Protein AF-A0A928SVF1-F1 (afdb_monomer_lite)

Structure (mmCIF, N/CA/C/O backbone):
data_AF-A0A928SVF1-F1
#
_entry.id   AF-A0A928SVF1-F1
#
loop_
_atom_site.group_PDB
_atom_site.id
_atom_site.type_symbol
_atom_site.label_atom_id
_atom_site.label_alt_id
_atom_site.label_comp_id
_atom_site.label_asym_id
_atom_site.label_entity_id
_atom_site.label_seq_id
_atom_site.pdbx_PDB_ins_code
_atom_site.Cartn_x
_atom_site.Cartn_y
_atom_site.Cartn_z
_atom_site.occupancy
_atom_site.B_iso_or_equiv
_atom_site.auth_seq_id
_atom_site.auth_comp_id
_atom_site.auth_asym_id
_atom_site.auth_atom_id
_atom_site.pdbx_PDB_model_num
ATOM 1 N N . MET A 1 1 ? 0.040 15.333 4.523 1.00 85.06 1 MET A N 1
ATOM 2 C CA . MET A 1 1 ? -0.956 16.412 4.311 1.00 85.06 1 MET A CA 1
ATOM 3 C C . MET A 1 1 ? -2.243 16.010 5.011 1.00 85.06 1 MET A C 1
ATOM 5 O O . MET A 1 1 ? -2.575 14.832 4.958 1.00 85.06 1 MET A O 1
ATOM 9 N N . ARG A 1 2 ? -2.937 16.929 5.692 1.00 90.38 2 ARG A N 1
ATOM 10 C CA . ARG A 1 2 ? -4.259 16.643 6.266 1.00 90.38 2 ARG A CA 1
ATOM 11 C C . ARG A 1 2 ? -5.323 17.074 5.262 1.00 90.38 2 ARG A C 1
ATOM 13 O O . ARG A 1 2 ? -5.349 18.235 4.874 1.00 90.38 2 ARG A O 1
ATOM 20 N N . THR A 1 3 ? -6.176 16.138 4.866 1.00 92.94 3 THR A N 1
ATOM 21 C CA . THR A 1 3 ? -7.187 16.341 3.823 1.00 92.94 3 THR A CA 1
ATOM 22 C C . THR A 1 3 ? -8.469 15.635 4.232 1.00 92.94 3 THR A C 1
ATOM 24 O O . THR A 1 3 ? -8.414 14.559 4.826 1.00 92.94 3 THR A O 1
ATOM 27 N N . THR A 1 4 ? -9.615 16.215 3.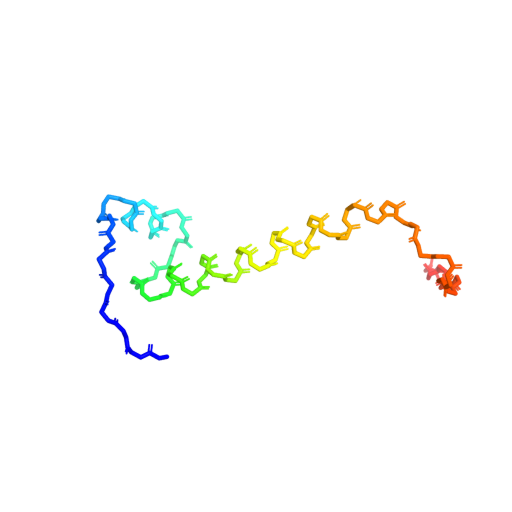893 1.00 94.31 4 THR A N 1
ATOM 28 C CA . THR A 1 4 ? -10.916 15.554 4.033 1.00 94.31 4 THR A CA 1
ATOM 29 C C . THR A 1 4 ? -11.267 14.901 2.703 1.00 94.31 4 THR A C 1
ATOM 31 O O . THR A 1 4 ? -11.283 15.574 1.676 1.00 94.31 4 THR A O 1
ATOM 34 N N . LEU A 1 5 ? -11.516 13.592 2.709 1.00 92.00 5 LEU A N 1
ATOM 35 C CA . LEU A 1 5 ? -11.832 12.806 1.515 1.00 92.00 5 LEU A CA 1
ATOM 36 C C . LEU A 1 5 ? -13.167 12.093 1.719 1.00 92.00 5 LEU A C 1
ATOM 38 O O . LEU A 1 5 ? -13.426 11.584 2.809 1.00 92.00 5 LEU A O 1
ATOM 42 N N . ASN A 1 6 ? -13.982 12.025 0.668 1.00 95.69 6 ASN A N 1
ATOM 43 C CA . ASN A 1 6 ? -15.144 11.145 0.641 1.00 95.69 6 ASN A CA 1
ATOM 44 C C . ASN A 1 6 ? -14.717 9.792 0.056 1.00 95.69 6 ASN A C 1
ATOM 46 O O . ASN A 1 6 ? -14.222 9.741 -1.070 1.00 95.69 6 ASN A O 1
ATOM 50 N N . LEU A 1 7 ? -14.853 8.722 0.835 1.00 94.50 7 LEU A N 1
ATOM 51 C CA . LEU A 1 7 ? -14.400 7.376 0.487 1.00 94.50 7 LEU A CA 1
ATOM 52 C C . LEU A 1 7 ? -15.524 6.378 0.743 1.00 94.50 7 LEU A C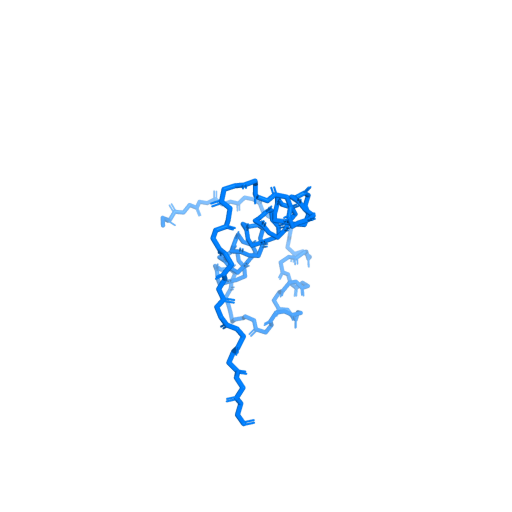 1
ATOM 54 O O . LEU A 1 7 ? -16.290 6.533 1.690 1.00 94.50 7 LEU A O 1
ATOM 58 N N . ASP A 1 8 ? -15.570 5.319 -0.061 1.00 96.62 8 ASP A N 1
ATOM 59 C CA . ASP A 1 8 ? -16.466 4.197 0.202 1.00 96.62 8 ASP A CA 1
ATOM 60 C C . ASP A 1 8 ? -16.024 3.457 1.476 1.00 96.62 8 ASP A C 1
ATOM 62 O O . ASP A 1 8 ? -14.960 2.832 1.544 1.00 96.62 8 ASP A O 1
ATOM 66 N N . ASP A 1 9 ? -16.870 3.517 2.499 1.00 95.38 9 ASP A N 1
ATOM 67 C CA . ASP A 1 9 ? -16.638 2.887 3.790 1.00 95.38 9 ASP A CA 1
ATOM 68 C C . ASP A 1 9 ? -16.538 1.353 3.717 1.00 95.38 9 ASP A C 1
ATOM 70 O O . ASP A 1 9 ? -15.799 0.751 4.505 1.00 95.38 9 ASP A O 1
ATOM 74 N N . GLN A 1 10 ? -17.254 0.698 2.795 1.00 97.50 10 GLN A N 1
ATOM 75 C CA . GLN A 1 10 ? -17.138 -0.751 2.594 1.00 97.50 10 GLN A CA 1
ATOM 76 C C . GLN A 1 10 ? -15.748 -1.100 2.067 1.00 97.50 10 GLN A C 1
ATOM 78 O O . GLN A 1 10 ? -15.091 -2.000 2.603 1.00 97.50 10 GLN A O 1
ATOM 83 N N . LEU A 1 11 ? -15.276 -0.350 1.068 1.00 97.00 11 LEU A N 1
ATOM 84 C CA . LEU A 1 11 ? -13.951 -0.533 0.485 1.00 97.00 11 LEU A CA 1
ATOM 85 C C . LEU A 1 11 ? -12.853 -0.309 1.529 1.00 97.00 11 LE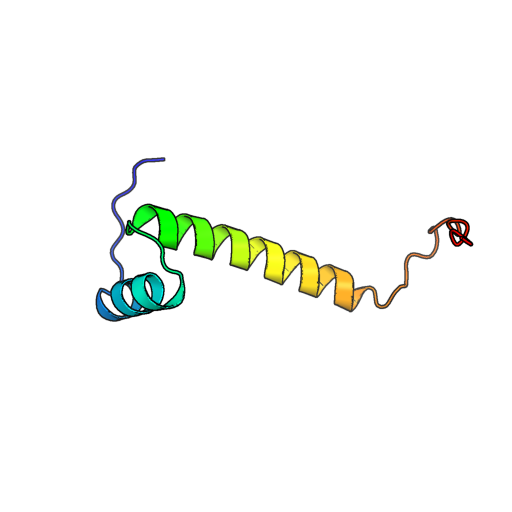U A C 1
ATOM 87 O O . LEU A 1 11 ? -11.949 -1.133 1.651 1.00 97.00 11 LEU A O 1
ATOM 91 N N . VAL A 1 12 ? -12.954 0.752 2.335 1.00 96.56 12 VAL A N 1
ATOM 92 C CA . VAL A 1 12 ? -11.978 1.038 3.398 1.00 96.56 12 VAL A CA 1
ATOM 93 C C . VAL A 1 12 ? -11.952 -0.079 4.443 1.00 96.56 12 VAL A C 1
ATOM 95 O O . VAL A 1 12 ? -10.874 -0.509 4.851 1.00 96.56 12 VAL A O 1
ATOM 98 N N . ARG A 1 13 ? -13.111 -0.609 4.856 1.00 96.94 13 ARG A N 1
ATOM 99 C CA . ARG A 1 13 ? -13.168 -1.748 5.792 1.00 96.94 13 ARG A CA 1
ATOM 100 C C . ARG A 1 13 ? -12.564 -3.020 5.213 1.00 96.94 13 ARG A C 1
ATOM 102 O O . ARG A 1 13 ? -11.927 -3.782 5.940 1.00 96.94 13 ARG A O 1
ATOM 109 N N . LEU A 1 14 ? -12.800 -3.291 3.934 1.00 97.69 14 LEU A N 1
ATOM 110 C CA . LEU A 1 14 ? -12.203 -4.438 3.261 1.00 97.69 14 LEU A CA 1
ATOM 111 C C . LEU A 1 14 ? -10.682 -4.276 3.174 1.00 97.69 14 LEU A C 1
ATOM 113 O O . LEU A 1 14 ? -9.953 -5.196 3.530 1.00 97.69 14 LEU A O 1
ATOM 117 N N . ALA A 1 15 ? -10.212 -3.088 2.797 1.00 97.12 15 ALA A N 1
ATOM 118 C CA . ALA A 1 15 ? -8.795 -2.778 2.698 1.00 97.12 15 ALA A CA 1
ATOM 119 C C . ALA A 1 15 ? -8.080 -2.844 4.057 1.00 97.12 15 ALA A C 1
ATOM 121 O O . ALA A 1 15 ? -6.995 -3.413 4.131 1.00 97.12 15 ALA A O 1
ATOM 122 N N . LEU A 1 16 ? -8.687 -2.351 5.143 1.00 97.19 16 LEU A N 1
ATOM 123 C CA . LEU A 1 16 ? -8.156 -2.500 6.507 1.00 97.19 16 LEU A CA 1
ATOM 124 C C . LEU A 1 16 ? -7.970 -3.976 6.879 1.00 97.19 16 LEU A C 1
ATOM 126 O O . LEU A 1 16 ? -6.893 -4.376 7.310 1.00 97.19 16 LEU A O 1
ATOM 130 N N . ARG A 1 17 ? -8.999 -4.802 6.652 1.00 97.00 17 ARG A N 1
ATOM 131 C CA . ARG A 1 17 ? -8.939 -6.244 6.941 1.00 97.00 17 ARG A CA 1
ATOM 132 C C . ARG A 1 17 ? -7.902 -6.971 6.086 1.00 97.00 17 ARG A C 1
ATOM 134 O O . ARG A 1 17 ? -7.198 -7.827 6.602 1.00 97.00 17 ARG A O 1
ATOM 141 N N . ALA A 1 18 ? -7.809 -6.630 4.802 1.00 97.06 18 ALA A N 1
ATOM 142 C CA . ALA A 1 18 ? -6.895 -7.279 3.867 1.00 97.06 18 ALA A CA 1
ATOM 143 C C . ALA A 1 18 ? -5.428 -6.862 4.066 1.00 97.06 18 ALA A C 1
ATOM 145 O O . ALA A 1 18 ? -4.532 -7.678 3.885 1.00 97.06 18 ALA A O 1
ATOM 146 N N . SER A 1 19 ? -5.178 -5.599 4.423 1.00 95.00 19 SER A N 1
ATOM 147 C CA . SER A 1 19 ? -3.820 -5.067 4.608 1.00 95.00 19 SER A CA 1
ATOM 148 C C . SER A 1 19 ? -3.266 -5.252 6.020 1.00 95.00 19 SER A C 1
ATOM 150 O O . SER A 1 19 ? -2.058 -5.156 6.206 1.00 95.00 19 SER A O 1
ATOM 152 N N . GLY A 1 20 ? -4.126 -5.472 7.021 1.00 95.56 20 GLY A N 1
ATOM 153 C CA . GLY A 1 20 ? -3.725 -5.492 8.432 1.00 95.56 20 GLY A CA 1
ATOM 154 C C . GLY A 1 20 ? -3.383 -4.109 9.002 1.00 95.56 20 GLY A C 1
ATOM 155 O O . GLY A 1 20 ? -2.920 -4.013 10.139 1.00 95.56 20 GLY A O 1
ATOM 156 N N . ALA A 1 21 ? -3.611 -3.039 8.235 1.00 96.00 21 ALA A N 1
ATOM 157 C CA . ALA A 1 21 ? -3.395 -1.670 8.678 1.00 96.00 21 ALA A CA 1
ATOM 158 C C . ALA A 1 21 ? -4.342 -1.304 9.829 1.00 96.00 21 ALA A C 1
ATOM 160 O O . ALA A 1 21 ? -5.503 -1.719 9.879 1.00 96.00 21 ALA A O 1
ATOM 161 N N . LYS A 1 22 ? -3.853 -0.475 10.749 1.00 94.81 22 LYS A N 1
ATOM 162 C CA . LYS A 1 22 ? -4.580 -0.088 11.965 1.00 94.81 22 LYS A CA 1
ATOM 163 C C . LYS A 1 22 ? -5.469 1.129 11.747 1.00 94.81 22 LYS A C 1
ATOM 165 O O . LYS A 1 22 ? -6.413 1.346 12.503 1.00 94.81 22 LYS A O 1
ATOM 170 N N . THR A 1 23 ? -5.163 1.949 10.742 1.00 95.81 23 THR A N 1
ATOM 171 C CA . THR A 1 23 ? -5.842 3.232 10.519 1.00 95.81 23 THR A CA 1
ATOM 172 C C . THR A 1 23 ? -6.226 3.443 9.058 1.00 95.81 23 THR A C 1
ATOM 174 O O . THR A 1 23 ? -5.584 2.924 8.146 1.00 95.81 23 THR A O 1
ATOM 177 N N . LYS A 1 24 ? -7.262 4.263 8.819 1.00 94.38 24 LYS A N 1
ATOM 178 C CA . LYS A 1 24 ? -7.674 4.649 7.457 1.00 94.38 24 LYS A CA 1
ATOM 179 C C . LYS A 1 24 ? -6.529 5.334 6.696 1.00 94.38 24 LYS A C 1
ATOM 181 O O . LYS A 1 24 ? -6.340 5.064 5.517 1.00 94.38 24 LYS A O 1
ATOM 186 N N . THR A 1 25 ? -5.752 6.184 7.371 1.00 95.38 25 THR A N 1
ATOM 187 C CA . THR A 1 25 ? -4.601 6.880 6.775 1.00 95.38 25 THR A CA 1
ATOM 188 C C . THR A 1 25 ? -3.537 5.902 6.296 1.00 95.38 25 THR A C 1
ATOM 190 O O . THR A 1 25 ? -3.076 6.016 5.167 1.00 95.38 25 THR A O 1
ATOM 193 N N . GLU A 1 26 ? -3.198 4.907 7.116 1.00 96.12 26 GLU A N 1
ATOM 194 C CA . GLU A 1 26 ? -2.205 3.887 6.768 1.00 96.12 26 GLU A CA 1
ATOM 195 C C . GLU A 1 26 ? -2.632 3.074 5.537 1.00 96.12 26 GLU A C 1
ATOM 197 O O . GLU A 1 26 ? -1.825 2.855 4.637 1.00 96.12 26 GLU A O 1
ATOM 202 N N . VAL A 1 27 ? -3.917 2.715 5.430 1.00 96.88 27 VAL A N 1
ATOM 203 C CA . VAL A 1 27 ? -4.465 2.067 4.224 1.00 96.88 27 VAL A CA 1
ATOM 204 C C . VAL A 1 27 ? -4.308 2.943 2.987 1.00 96.88 27 VAL A C 1
ATOM 206 O O . VAL A 1 27 ? -3.929 2.450 1.926 1.00 96.88 27 VAL A O 1
ATOM 209 N N . ILE A 1 28 ? -4.612 4.236 3.108 1.00 95.50 28 ILE A N 1
ATOM 210 C CA . ILE A 1 28 ? -4.526 5.176 1.987 1.00 95.50 28 ILE A CA 1
ATOM 211 C C . ILE A 1 28 ? -3.068 5.334 1.545 1.00 95.50 28 ILE A C 1
ATOM 213 O O . ILE A 1 28 ? -2.776 5.225 0.356 1.00 95.50 28 ILE A O 1
ATOM 217 N N . GLU A 1 29 ? -2.141 5.536 2.481 1.00 95.94 29 GLU A N 1
ATOM 218 C CA . GLU A 1 29 ? -0.711 5.642 2.176 1.00 95.94 29 GLU A CA 1
ATOM 219 C C . GLU A 1 29 ? -0.166 4.364 1.535 1.00 95.94 29 GLU A C 1
ATOM 221 O O . GLU A 1 29 ? 0.559 4.437 0.540 1.00 95.94 29 GLU A O 1
ATOM 226 N N . LEU A 1 30 ? -0.552 3.196 2.055 1.00 96.88 30 LEU A N 1
ATOM 227 C CA . LEU A 1 30 ? -0.182 1.907 1.482 1.00 96.88 30 LEU A CA 1
ATOM 228 C C . LEU A 1 30 ? -0.716 1.765 0.051 1.00 96.88 30 LEU A C 1
ATOM 230 O O . LEU A 1 30 ? 0.036 1.402 -0.852 1.00 96.88 30 LEU A O 1
ATOM 234 N N . GLY A 1 31 ? -1.987 2.099 -0.177 1.00 96.31 31 GLY A N 1
ATOM 235 C CA . GLY A 1 31 ? -2.605 2.055 -1.501 1.00 96.31 31 GLY A CA 1
ATOM 236 C C . GLY A 1 31 ? -1.896 2.959 -2.512 1.00 96.31 31 GLY A C 1
ATOM 237 O O . GLY A 1 31 ? -1.638 2.539 -3.641 1.00 96.31 31 GLY A O 1
ATOM 238 N N . LEU A 1 32 ? -1.513 4.170 -2.100 1.00 96.56 32 LEU A N 1
ATOM 239 C CA . LEU A 1 32 ? -0.768 5.103 -2.948 1.00 96.56 32 LEU A CA 1
ATOM 240 C C . LEU A 1 32 ? 0.628 4.573 -3.297 1.00 96.56 32 LEU A C 1
ATOM 242 O O . LEU A 1 32 ? 1.021 4.619 -4.463 1.00 96.56 32 LEU A O 1
ATOM 246 N N . ARG A 1 33 ? 1.363 4.020 -2.322 1.00 97.25 33 ARG A N 1
ATOM 247 C CA . ARG A 1 33 ? 2.674 3.396 -2.577 1.00 97.25 33 ARG A CA 1
ATOM 248 C C . ARG A 1 33 ? 2.553 2.226 -3.549 1.00 97.25 33 ARG A C 1
ATOM 250 O O . ARG A 1 33 ? 3.290 2.173 -4.530 1.00 97.25 33 ARG A O 1
ATOM 257 N N . LEU A 1 34 ? 1.579 1.341 -3.331 1.00 97.19 34 LEU A N 1
ATOM 258 C CA . LEU A 1 34 ? 1.327 0.194 -4.205 1.00 97.19 34 LEU A CA 1
ATOM 259 C C . LEU A 1 34 ? 0.974 0.617 -5.635 1.00 97.19 34 LEU A C 1
ATOM 261 O O . LEU A 1 34 ? 1.398 -0.041 -6.585 1.00 97.19 34 LEU A O 1
ATOM 265 N N . LEU A 1 35 ? 0.234 1.716 -5.809 1.00 97.62 35 LEU A N 1
ATOM 266 C CA . LEU A 1 35 ? -0.076 2.252 -7.132 1.00 97.62 35 LEU A CA 1
ATOM 267 C C . LEU A 1 35 ? 1.196 2.712 -7.857 1.00 97.62 35 LEU A C 1
ATOM 269 O O . LEU A 1 35 ? 1.410 2.338 -9.009 1.00 97.62 35 LEU A O 1
ATOM 273 N N . VAL A 1 36 ? 2.069 3.459 -7.175 1.00 96.88 36 VAL A N 1
ATOM 274 C CA . VAL A 1 36 ? 3.353 3.906 -7.741 1.00 96.88 36 VAL A CA 1
ATOM 275 C C . VAL A 1 36 ? 4.239 2.713 -8.100 1.00 96.88 36 VAL A C 1
ATOM 277 O O . VAL A 1 36 ? 4.761 2.646 -9.214 1.00 96.88 36 VAL A O 1
ATOM 280 N N . GLU A 1 37 ? 4.369 1.738 -7.201 1.00 96.94 37 GLU A N 1
ATOM 281 C CA . GLU A 1 37 ? 5.149 0.523 -7.452 1.00 96.94 37 GLU A CA 1
ATOM 282 C C . GLU A 1 37 ? 4.609 -0.278 -8.637 1.00 96.94 37 GLU A C 1
ATOM 284 O O . GLU A 1 37 ? 5.382 -0.749 -9.472 1.00 96.94 37 GLU A O 1
ATOM 289 N N . ARG A 1 38 ? 3.285 -0.432 -8.737 1.00 96.94 38 ARG A N 1
ATOM 290 C CA . ARG A 1 38 ? 2.635 -1.134 -9.849 1.00 96.94 38 ARG A CA 1
ATOM 291 C C . ARG A 1 38 ? 2.949 -0.467 -11.184 1.00 96.94 38 ARG A C 1
ATOM 293 O O . ARG A 1 38 ? 3.276 -1.160 -12.147 1.00 96.94 38 ARG A O 1
ATOM 300 N N . GLU A 1 39 ? 2.867 0.856 -11.246 1.00 96.50 39 GLU A N 1
ATOM 301 C CA . GLU A 1 39 ? 3.172 1.619 -12.456 1.00 96.50 39 GLU A CA 1
ATOM 302 C C . GLU A 1 39 ? 4.656 1.532 -12.827 1.00 96.50 39 GLU A C 1
ATOM 304 O O . GLU A 1 39 ? 4.991 1.330 -13.997 1.00 96.50 39 GLU A O 1
ATOM 309 N N . ALA A 1 40 ? 5.547 1.606 -11.835 1.00 93.25 40 ALA A N 1
ATOM 310 C CA . ALA A 1 40 ? 6.978 1.412 -12.038 1.00 93.25 40 ALA A CA 1
ATOM 311 C C . ALA A 1 40 ? 7.277 0.009 -12.587 1.00 93.25 40 ALA A C 1
ATOM 313 O O . ALA A 1 40 ? 7.952 -0.118 -13.609 1.00 93.25 40 ALA A O 1
ATOM 314 N N . ARG A 1 41 ? 6.703 -1.042 -11.982 1.00 92.88 41 ARG A N 1
ATOM 315 C CA . ARG A 1 41 ? 6.817 -2.425 -12.474 1.00 92.88 41 ARG A CA 1
ATOM 316 C C . ARG A 1 41 ? 6.297 -2.550 -13.903 1.00 92.88 41 ARG A C 1
ATOM 318 O O . ARG A 1 41 ? 6.989 -3.128 -14.730 1.00 92.88 41 ARG A O 1
ATOM 325 N N . ARG A 1 42 ? 5.139 -1.960 -14.230 1.00 92.06 42 ARG A N 1
ATOM 326 C CA . ARG A 1 42 ? 4.592 -1.988 -15.599 1.00 92.06 42 ARG A CA 1
ATOM 327 C C . ARG A 1 42 ? 5.561 -1.375 -16.610 1.00 92.06 42 ARG A C 1
ATOM 329 O O . ARG A 1 42 ? 5.786 -1.965 -17.663 1.00 92.06 42 ARG A O 1
ATOM 336 N N . ARG A 1 43 ? 6.142 -0.212 -16.295 1.00 89.88 43 ARG A N 1
ATOM 337 C CA . ARG A 1 43 ? 7.132 0.456 -17.159 1.00 89.88 43 ARG A CA 1
ATOM 338 C C . ARG A 1 43 ? 8.393 -0.392 -17.331 1.00 89.88 43 ARG A C 1
ATOM 340 O O . ARG A 1 43 ? 8.866 -0.541 -18.451 1.00 89.88 43 ARG A O 1
ATOM 347 N N . LEU A 1 44 ? 8.889 -0.995 -16.251 1.00 88.75 44 LEU A N 1
ATOM 348 C CA . LEU A 1 44 ? 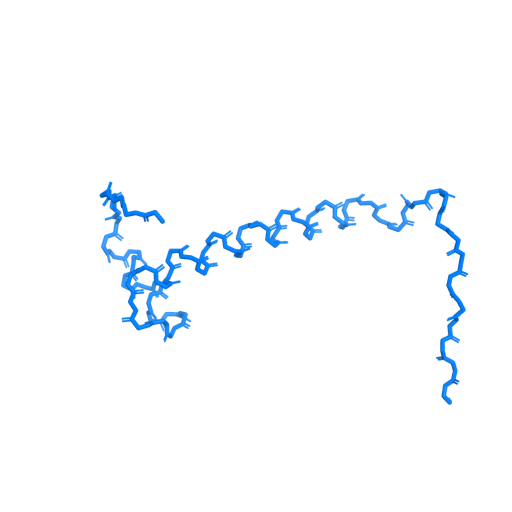10.051 -1.886 -16.295 1.00 88.75 44 LEU A CA 1
ATOM 349 C C . LEU A 1 44 ? 9.785 -3.150 -17.122 1.00 88.75 44 LEU A C 1
ATOM 351 O O . LEU A 1 44 ? 10.602 -3.517 -17.960 1.00 88.75 44 LEU A O 1
ATOM 355 N N . SER A 1 45 ? 8.628 -3.791 -16.948 1.00 88.06 45 SER A N 1
ATOM 356 C CA . SER A 1 45 ? 8.241 -4.955 -17.751 1.00 88.06 45 SER A CA 1
ATOM 357 C C . SER A 1 45 ? 8.113 -4.615 -19.238 1.00 88.06 45 SER A C 1
ATOM 359 O O . SER A 1 45 ? 8.518 -5.418 -20.074 1.00 88.06 45 SER A O 1
ATOM 361 N N . ALA A 1 46 ? 7.612 -3.422 -19.579 1.00 87.62 46 ALA A N 1
ATOM 362 C CA . ALA A 1 46 ? 7.489 -2.971 -20.966 1.00 87.62 46 ALA A CA 1
ATOM 363 C C . ALA A 1 46 ? 8.845 -2.788 -21.672 1.00 87.62 46 ALA A C 1
ATOM 365 O O . ALA A 1 46 ? 8.929 -2.977 -22.886 1.00 87.62 46 ALA A O 1
ATOM 366 N N . LEU A 1 47 ? 9.915 -2.478 -20.927 1.00 85.81 47 LEU A N 1
ATOM 367 C CA . LEU A 1 47 ? 11.267 -2.423 -21.487 1.00 85.81 47 LEU A CA 1
ATOM 368 C C . LEU A 1 47 ? 11.719 -3.797 -21.999 1.00 85.81 47 LEU A C 1
ATOM 370 O O . LEU A 1 47 ? 12.507 -3.851 -22.934 1.00 85.81 47 LEU A O 1
ATOM 374 N N . ALA A 1 48 ? 11.211 -4.907 -21.449 1.00 79.81 48 ALA A N 1
ATOM 375 C CA . ALA A 1 48 ? 11.572 -6.269 -21.862 1.00 79.81 48 ALA A CA 1
ATOM 376 C C . ALA A 1 48 ? 13.099 -6.507 -21.928 1.00 79.81 48 ALA A C 1
ATOM 378 O O . ALA A 1 48 ? 13.592 -7.205 -22.809 1.00 79.81 48 ALA A O 1
ATOM 379 N N . GLY A 1 49 ? 13.864 -5.872 -21.031 1.00 72.81 49 GLY A N 1
ATOM 380 C CA . GLY A 1 49 ? 15.331 -5.929 -21.034 1.00 72.81 49 GLY A CA 1
ATOM 381 C C . GLY A 1 49 ? 16.012 -5.115 -22.143 1.00 72.81 49 GLY A C 1
ATOM 382 O O . GLY A 1 49 ? 17.229 -5.168 -22.271 1.00 72.81 49 GLY A O 1
ATOM 383 N N . ARG A 1 50 ? 15.261 -4.338 -22.929 1.00 69.44 50 ARG A N 1
ATOM 384 C CA . ARG A 1 50 ? 15.788 -3.427 -23.949 1.00 69.44 50 ARG A CA 1
ATOM 385 C C . ARG A 1 50 ? 16.206 -2.110 -23.301 1.00 69.44 50 ARG A C 1
ATOM 387 O O . ARG A 1 50 ? 15.485 -1.120 -23.372 1.00 69.44 50 ARG A O 1
ATOM 394 N N . LEU A 1 51 ? 17.371 -2.111 -22.659 1.00 73.94 51 LEU A N 1
ATOM 395 C CA . LEU A 1 51 ? 18.180 -0.899 -22.537 1.00 73.94 51 LEU A CA 1
ATOM 396 C C . LEU A 1 51 ? 19.382 -1.074 -23.479 1.00 73.94 51 LEU A C 1
ATOM 398 O O . LEU A 1 51 ? 20.244 -1.895 -23.172 1.00 73.94 51 LEU A O 1
ATOM 402 N N . PRO A 1 52 ? 19.422 -0.374 -24.629 1.00 67.81 52 PRO A N 1
ATOM 403 C CA . PRO A 1 52 ? 20.502 -0.528 -25.609 1.00 67.81 52 PRO A CA 1
ATOM 404 C C . PRO A 1 52 ? 21.873 -0.133 -25.045 1.00 67.81 52 PRO A C 1
ATOM 406 O O . PRO A 1 52 ? 22.868 -0.742 -25.415 1.00 67.81 52 PRO A O 1
ATOM 409 N N . ASP A 1 53 ? 21.898 0.799 -24.090 1.00 79.56 53 ASP A N 1
ATOM 410 C CA . ASP A 1 53 ? 23.123 1.300 -23.456 1.00 79.56 53 ASP A CA 1
ATOM 411 C C . ASP A 1 53 ? 23.378 0.661 -22.076 1.00 79.56 53 ASP A C 1
ATOM 413 O O . ASP A 1 53 ? 24.081 1.227 -21.238 1.00 79.56 53 ASP A O 1
ATOM 417 N N . LEU A 1 54 ? 22.756 -0.490 -21.777 1.00 78.50 54 LEU A N 1
ATOM 418 C CA . LEU A 1 54 ? 23.020 -1.181 -20.516 1.00 78.50 54 LEU A CA 1
ATOM 419 C C . LEU A 1 54 ? 24.37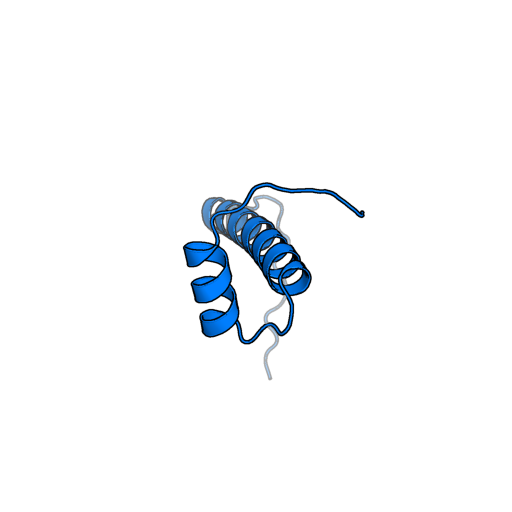6 -1.890 -20.589 1.00 78.50 54 LEU A C 1
ATOM 421 O O . LEU A 1 54 ? 24.511 -2.921 -21.247 1.00 78.50 54 LEU A O 1
ATOM 425 N N . GLU A 1 55 ? 25.359 -1.381 -19.854 1.00 80.25 55 GLU A N 1
ATOM 426 C CA . GLU A 1 55 ? 26.623 -2.090 -19.654 1.00 80.25 55 GLU A CA 1
ATOM 427 C C . GLU A 1 55 ? 26.371 -3.452 -18.966 1.00 80.25 55 GLU A C 1
ATOM 429 O O . GLU A 1 55 ? 25.663 -3.515 -17.948 1.00 80.25 55 GLU A O 1
ATOM 434 N N . PRO A 1 56 ? 26.927 -4.565 -19.484 1.00 79.06 56 PRO A N 1
ATOM 435 C CA . PRO A 1 56 ? 26.762 -5.875 -18.876 1.00 79.06 56 PRO A CA 1
ATOM 436 C C . PRO A 1 56 ? 27.363 -5.890 -17.467 1.00 79.06 56 PRO A C 1
ATOM 438 O O . PRO A 1 56 ? 28.574 -5.781 -17.277 1.00 79.06 56 PRO A O 1
ATOM 441 N N . THR A 1 57 ? 26.519 -6.077 -16.453 1.00 80.44 57 THR A N 1
ATOM 442 C CA . THR A 1 57 ? 26.994 -6.245 -15.077 1.00 80.44 57 THR A CA 1
ATOM 443 C C . THR A 1 57 ? 27.527 -7.671 -14.873 1.00 80.44 57 THR A C 1
ATOM 445 O O . THR A 1 57 ? 26.855 -8.641 -15.242 1.00 80.44 57 THR A O 1
ATOM 448 N N . PRO A 1 58 ? 28.733 -7.849 -14.297 1.00 86.25 58 PRO A N 1
ATOM 449 C CA . PRO A 1 58 ? 29.315 -9.170 -14.099 1.00 86.25 58 PRO A CA 1
ATOM 450 C C . PRO A 1 58 ? 28.439 -10.016 -13.172 1.00 86.25 58 PRO A C 1
ATOM 452 O O . PRO A 1 58 ? 28.018 -9.593 -12.094 1.00 86.25 58 PRO A O 1
ATOM 455 N N . ARG A 1 59 ? 28.161 -11.251 -13.596 1.00 85.56 59 ARG A N 1
ATOM 456 C CA . ARG A 1 59 ? 27.346 -12.194 -12.827 1.00 85.56 59 ARG A CA 1
ATOM 457 C C . ARG A 1 59 ? 28.140 -12.633 -11.595 1.00 85.56 59 ARG A C 1
ATOM 459 O O . ARG A 1 59 ? 29.188 -13.261 -11.740 1.00 85.56 59 ARG A O 1
ATOM 466 N N . ARG A 1 60 ? 27.652 -12.330 -10.388 1.00 88.81 60 ARG A N 1
ATOM 467 C CA . ARG A 1 60 ? 28.276 -12.797 -9.139 1.00 88.81 60 ARG A CA 1
ATOM 468 C C . ARG A 1 60 ? 28.255 -14.330 -9.109 1.00 88.81 60 ARG A C 1
ATOM 470 O O . ARG A 1 60 ? 27.191 -14.928 -8.978 1.00 88.81 60 ARG A O 1
ATOM 477 N N . ARG A 1 61 ? 29.428 -14.947 -9.260 1.00 84.88 61 ARG A N 1
ATOM 478 C CA . ARG A 1 61 ? 29.657 -16.381 -9.053 1.00 84.88 61 ARG A CA 1
ATOM 479 C C . ARG A 1 61 ? 30.123 -16.559 -7.608 1.00 84.88 61 ARG A C 1
ATOM 481 O O . ARG A 1 61 ? 31.179 -16.044 -7.255 1.00 84.88 61 ARG A O 1
ATOM 488 N N . SER A 1 62 ? 29.280 -17.163 -6.776 1.00 80.38 62 SER A N 1
ATOM 489 C CA . SER A 1 62 ? 29.678 -17.734 -5.482 1.00 80.38 62 SER A CA 1
ATOM 490 C C . SER A 1 62 ? 30.250 -19.123 -5.690 1.00 80.38 62 SER A C 1
ATOM 492 O O . SER A 1 62 ? 29.652 -19.830 -6.535 1.00 80.38 62 SER A O 1
#

Radius of gyration: 18.75 Å; chains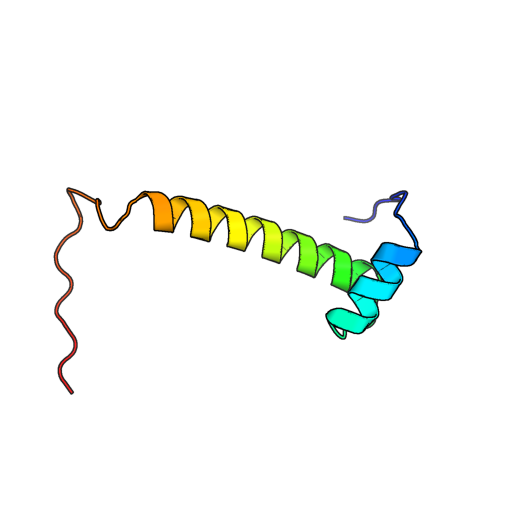: 1; bounding box: 47×34×38 Å

Sequence (62 aa):
MRTTLNLDDQLVRLALRASGAKTKTEVIELGLRLLVEREARRRLSALAGRLPDLEPTPRRRS

Secondary structure (DSSP, 8-state):
--------HHHHHHHHHHH--SSHHHHHHHHHHHHHHHHHHHHHHHHTT--TT---PPP---

Foldseek 3Di:
DDDDDDDDPVVLVVQCVVVVDPDSVVSVVVVVVVVVVVVVVVVVVVCVPPPVPDDDDDDDDD

pLDDT: mean 90.92, std 7.76, range [67.81, 97.69]